Protein AF-A0A960BZD8-F1 (afdb_monomer)

Sequence (139 aa):
RHARRAGRLVAAIAEHMAPGGVLRGGGGGDGGLFAGITARYLALAANRLPDDPAVREVAREIVLASATAAWDNRCTVAGSPLFGSFWDRPAELPTGGGQPARFAGGAVHGSAVAERDLSVQLSAWMLMEAAHTVSVSRG

Foldseek 3Di:
DVLVVVLVVLVVCCVPQNVPLAGFFQFAWLSLQVLLVLLLVLLVCLQDRPDCPPSSVSSLSSLQVNLVLQVVQWDADPNDTQTASGSNHHADDDDPDFAQWDDDPNTIDHTPRRSPHPSNVVSNVSSVVSNVSNVPDDD

pLDDT: mean 94.07, std 7.7, range [45.53, 98.81]

Secondary structure (DSSP, 8-state):
-HHHHHHHHHHHHHHHT-TTSSPPP--SGGGGGHHHHHHHHHHHHHHH-TT-HHHHHHHHHHHHHHHHHHHHT-EEETTEEE--SSTTSPPPPPPS-SPPPEEETTEEEPPSSGGGSHHHHHHHHHHHHHHHHHHT---

Radius of gyration: 15.7 Å; Cα contacts (8 Å, |Δi|>4): 256; chains: 1; bounding box: 33×36×44 Å

Solvent-accessible surface area (backbone atoms only — not comparable to full-atom values): 7082 Å² total; per-residue (Å²): 118,65,59,66,51,50,46,54,48,52,52,50,39,42,62,75,43,15,75,83,41,37,56,54,48,48,42,20,24,60,32,11,31,51,44,15,56,51,29,42,52,29,30,48,38,35,74,64,54,72,99,40,70,68,54,19,46,54,27,38,49,32,34,43,46,26,36,52,34,32,59,76,21,34,37,76,54,97,89,39,82,40,37,29,29,37,30,93,43,70,30,66,82,66,62,99,67,74,55,69,57,46,80,55,98,94,43,45,43,38,21,73,47,22,42,68,26,66,35,9,43,51,13,49,53,38,24,50,54,24,29,50,65,54,72,65,63,74,131

Nearest PDB structures (foldseek):
  6shd-assembly3_C  TM=8.397E-01  e=5.235E-05  Salegentibacter sp. Hel_I_6
  6shm-assembly1_A  TM=8.568E-01  e=2.145E-04  Salegentibacter sp. Hel_I_6
  6y8f-assembly1_A  TM=8.342E-01  e=2.269E-04  Salegentibacter sp. Hel_I_6

Mean predicted aligned error: 3.88 Å

Structure (mmCIF, N/CA/C/O backbone):
data_AF-A0A960BZD8-F1
#
_entry.id   AF-A0A960BZD8-F1
#
loop_
_atom_site.group_PDB
_atom_site.id
_atom_site.type_symbol
_atom_site.label_atom_id
_atom_site.label_alt_id
_atom_site.label_comp_id
_atom_site.label_asym_id
_atom_site.label_entity_id
_atom_site.label_seq_id
_atom_site.pdbx_PDB_ins_code
_atom_site.Cartn_x
_atom_site.Cartn_y
_atom_site.Cartn_z
_atom_site.occupancy
_atom_site.B_iso_or_equiv
_atom_site.auth_seq_id
_atom_site.auth_comp_id
_atom_site.auth_asym_id
_atom_site.auth_atom_id
_atom_site.pdbx_PDB_model_num
ATOM 1 N N . ARG A 1 1 ? -7.90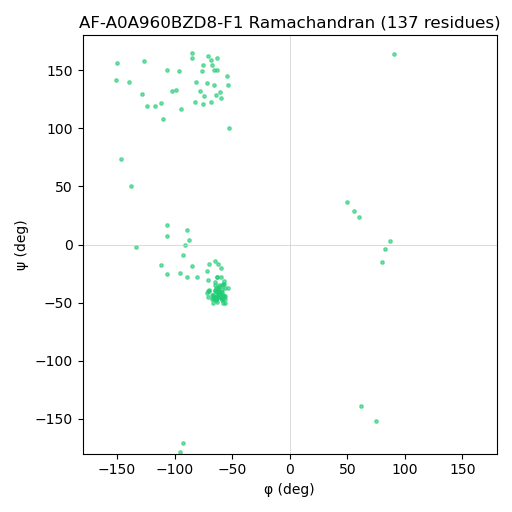7 16.829 19.270 1.00 78.38 1 ARG A N 1
ATOM 2 C CA . ARG A 1 1 ? -7.784 17.631 18.015 1.00 78.38 1 ARG A CA 1
ATOM 3 C C . ARG A 1 1 ? -7.162 16.831 16.866 1.00 78.38 1 ARG A C 1
ATOM 5 O O . ARG A 1 1 ? -7.744 16.823 15.790 1.00 78.38 1 ARG A O 1
ATOM 12 N N . HIS A 1 2 ? -6.026 16.158 17.079 1.00 91.31 2 HIS A N 1
ATOM 13 C CA . HIS A 1 2 ? -5.315 15.419 16.026 1.00 91.31 2 HIS A CA 1
ATOM 14 C C . HIS A 1 2 ? -6.022 14.130 15.569 1.00 91.31 2 HIS A C 1
ATOM 16 O O . HIS A 1 2 ? -6.124 13.928 14.366 1.00 91.31 2 HIS A O 1
ATOM 22 N N . ALA A 1 3 ? -6.616 13.346 16.481 1.00 91.44 3 ALA A N 1
ATOM 23 C CA . ALA A 1 3 ? -7.354 12.119 16.133 1.00 91.44 3 ALA A CA 1
ATOM 24 C C . ALA A 1 3 ? -8.491 12.368 15.123 1.00 91.44 3 ALA A C 1
ATOM 26 O O . ALA A 1 3 ? -8.502 11.784 14.048 1.00 91.44 3 ALA A O 1
ATOM 27 N N . ARG A 1 4 ? -9.359 13.359 15.380 1.00 93.25 4 ARG A N 1
ATOM 28 C CA . ARG A 1 4 ? -10.411 13.773 14.427 1.00 93.25 4 ARG A CA 1
ATOM 29 C C . ARG A 1 4 ? -9.869 14.184 13.052 1.00 93.25 4 ARG A C 1
ATOM 31 O O . ARG A 1 4 ? -10.547 13.999 12.049 1.00 93.25 4 ARG A O 1
ATOM 38 N N . ARG A 1 5 ? -8.678 14.795 12.986 1.00 95.06 5 ARG A N 1
ATOM 39 C CA . ARG A 1 5 ? -8.046 15.148 11.701 1.00 95.06 5 ARG A CA 1
ATOM 40 C C . ARG A 1 5 ? -7.540 13.896 10.985 1.00 95.06 5 ARG A C 1
ATOM 42 O O . ARG A 1 5 ? -7.725 13.808 9.779 1.00 95.06 5 ARG A O 1
ATOM 49 N N . ALA A 1 6 ? -6.936 12.962 11.717 1.00 95.69 6 ALA A N 1
ATOM 50 C CA . ALA A 1 6 ? -6.502 11.682 11.170 1.00 95.69 6 ALA A CA 1
ATOM 51 C C . ALA A 1 6 ? -7.693 10.878 10.626 1.00 95.69 6 ALA A C 1
ATOM 53 O O . ALA A 1 6 ? -7.615 10.411 9.499 1.00 95.69 6 ALA A O 1
ATOM 54 N N . GLY A 1 7 ? -8.821 10.823 11.343 1.00 96.62 7 GLY A N 1
ATOM 55 C CA . GLY A 1 7 ? -10.015 10.130 10.850 1.00 96.62 7 GLY A CA 1
ATOM 56 C C . GLY A 1 7 ? -10.589 10.726 9.565 1.00 96.62 7 GLY A C 1
ATOM 57 O O . GLY A 1 7 ? -10.859 9.995 8.618 1.00 96.62 7 GLY A O 1
ATOM 58 N N . ARG A 1 8 ? -10.647 12.061 9.449 1.00 96.81 8 ARG A N 1
ATOM 59 C CA . ARG A 1 8 ? -11.007 12.704 8.170 1.00 96.81 8 ARG A CA 1
ATOM 60 C C . ARG A 1 8 ? -10.022 12.392 7.043 1.00 96.81 8 ARG A C 1
ATOM 62 O O . ARG A 1 8 ? -10.437 12.294 5.897 1.00 96.81 8 ARG A O 1
ATOM 69 N N . LEU A 1 9 ? -8.731 12.261 7.352 1.00 97.44 9 LEU A N 1
ATOM 70 C CA . LEU A 1 9 ? -7.727 11.906 6.352 1.00 97.44 9 LEU A CA 1
ATOM 71 C C . LEU A 1 9 ? -7.886 10.453 5.885 1.00 97.44 9 LEU A C 1
ATOM 73 O O . LEU A 1 9 ? -7.784 10.208 4.692 1.00 97.44 9 LEU A O 1
ATOM 77 N N . VAL A 1 10 ? -8.185 9.514 6.787 1.00 98.12 10 VAL A N 1
ATOM 78 C CA . VAL A 1 10 ? -8.501 8.122 6.419 1.00 98.12 10 VAL A CA 1
ATOM 79 C C . VAL A 1 10 ? -9.711 8.077 5.486 1.00 98.12 10 VAL A C 1
ATOM 81 O O . VAL A 1 10 ? -9.639 7.438 4.441 1.00 98.12 10 VAL A O 1
ATOM 84 N N . ALA A 1 11 ? -10.780 8.812 5.808 1.00 97.25 11 ALA A N 1
ATOM 85 C CA . ALA A 1 11 ? -11.957 8.899 4.944 1.00 97.25 11 ALA A CA 1
ATOM 86 C C . ALA A 1 11 ? -11.617 9.463 3.550 1.00 97.25 11 ALA A C 1
ATOM 88 O O . ALA A 1 11 ? -12.001 8.883 2.539 1.00 97.25 11 ALA A O 1
ATOM 89 N N . ALA A 1 12 ? -10.822 10.536 3.481 1.00 98.19 12 ALA A N 1
ATOM 90 C CA . ALA A 1 12 ? -10.382 11.109 2.206 1.00 98.19 12 ALA A CA 1
ATOM 91 C C . ALA A 1 12 ? -9.480 10.155 1.396 1.00 98.19 12 ALA A C 1
ATOM 93 O O . ALA A 1 12 ? -9.545 10.134 0.167 1.00 98.19 12 ALA A O 1
ATOM 94 N N . ILE A 1 13 ? -8.643 9.353 2.065 1.00 98.31 13 ILE A N 1
ATOM 95 C CA . ILE A 1 13 ? -7.843 8.306 1.414 1.00 98.31 13 ILE A CA 1
ATOM 96 C C . ILE A 1 13 ? -8.767 7.244 0.812 1.00 98.31 13 ILE A C 1
ATOM 98 O O . ILE A 1 13 ? -8.583 6.892 -0.351 1.00 98.31 13 ILE A O 1
ATOM 102 N N . ALA A 1 14 ? -9.769 6.777 1.562 1.00 98.12 14 ALA A N 1
ATOM 103 C CA . ALA A 1 14 ? -10.747 5.810 1.067 1.00 98.12 14 ALA A CA 1
ATOM 104 C C . ALA A 1 14 ? -11.450 6.324 -0.201 1.00 98.12 14 ALA A C 1
ATOM 106 O O . ALA A 1 14 ? -11.507 5.629 -1.209 1.00 98.12 14 ALA A O 1
ATOM 107 N N . GLU A 1 15 ? -11.904 7.578 -0.187 1.00 97.88 15 GLU A N 1
ATOM 108 C CA . GLU A 1 15 ? -12.659 8.164 -1.297 1.00 97.88 15 GLU A CA 1
ATOM 109 C C . GLU A 1 15 ? -11.799 8.437 -2.542 1.00 97.88 15 GLU A C 1
ATOM 111 O O . GLU A 1 15 ? -12.199 8.141 -3.668 1.00 97.88 15 GLU A O 1
ATOM 116 N N . HIS A 1 16 ? -10.606 9.009 -2.367 1.00 97.19 16 HIS A N 1
ATOM 117 C CA . HIS A 1 16 ? -9.845 9.562 -3.493 1.00 97.19 16 HIS A CA 1
ATOM 118 C C . HIS A 1 16 ? -8.638 8.718 -3.907 1.00 97.19 16 HIS A C 1
ATOM 120 O O . HIS A 1 16 ? -8.202 8.778 -5.062 1.00 97.19 16 HIS A O 1
ATOM 126 N N . MET A 1 17 ? -8.087 7.935 -2.979 1.00 97.12 17 MET A N 1
ATOM 127 C CA . MET A 1 17 ? -6.877 7.138 -3.197 1.00 97.12 17 MET A CA 1
ATOM 128 C C . MET A 1 17 ? -7.143 5.632 -3.211 1.00 97.12 17 MET A C 1
ATOM 130 O O . MET A 1 17 ? -6.309 4.904 -3.744 1.00 97.12 17 MET A O 1
ATOM 134 N N . ALA A 1 18 ? -8.281 5.176 -2.684 1.00 97.50 18 ALA A N 1
ATOM 135 C CA . ALA A 1 18 ? -8.704 3.778 -2.707 1.00 97.50 18 ALA A CA 1
ATOM 136 C C . ALA A 1 18 ? -10.208 3.592 -3.021 1.00 97.50 18 ALA A C 1
ATOM 138 O O . ALA A 1 18 ? -10.881 2.846 -2.311 1.00 97.50 18 ALA A O 1
ATOM 139 N N . PRO A 1 19 ? -10.763 4.201 -4.092 1.00 92.25 19 PRO A N 1
ATOM 140 C CA . PRO A 1 19 ? -12.203 4.128 -4.379 1.00 92.25 19 PRO A CA 1
ATOM 141 C C . PRO A 1 19 ? -12.727 2.707 -4.662 1.00 92.25 19 PRO A C 1
ATOM 143 O O . PRO A 1 19 ? -13.929 2.480 -4.606 1.00 92.25 19 PRO A O 1
ATOM 146 N N . GLY A 1 20 ? -11.840 1.751 -4.964 1.00 90.88 20 GLY A N 1
ATOM 147 C CA . GLY A 1 20 ? -12.154 0.320 -5.084 1.00 90.88 20 GLY A CA 1
ATOM 148 C C . GLY A 1 20 ? -11.644 -0.526 -3.911 1.00 90.88 20 GLY A C 1
ATOM 149 O O . GLY A 1 20 ? -11.464 -1.727 -4.069 1.00 90.88 20 GLY A O 1
ATOM 150 N N . GLY A 1 21 ? -11.304 0.093 -2.776 1.00 95.06 21 GLY A N 1
ATOM 151 C CA . GLY A 1 21 ? -10.701 -0.561 -1.607 1.00 95.06 21 GLY A CA 1
ATOM 152 C C . GLY A 1 21 ? -9.191 -0.815 -1.714 1.00 95.06 21 GLY A C 1
ATOM 153 O O . GLY A 1 21 ? -8.534 -1.029 -0.699 1.00 95.06 21 GLY A O 1
ATOM 154 N N . VAL A 1 22 ? -8.616 -0.728 -2.916 1.00 98.06 22 VAL A N 1
ATOM 155 C CA . VAL A 1 22 ? -7.176 -0.889 -3.171 1.00 98.06 22 VAL A CA 1
ATOM 156 C C . VAL A 1 22 ? -6.517 0.474 -3.368 1.00 98.06 22 VAL A C 1
ATOM 158 O O . VAL A 1 22 ? -7.007 1.297 -4.144 1.00 98.06 22 VAL A O 1
ATOM 161 N N . LEU A 1 23 ? -5.395 0.716 -2.684 1.00 98.31 23 LEU A N 1
ATOM 162 C CA . LEU A 1 23 ? -4.599 1.929 -2.869 1.00 98.31 23 LEU A CA 1
ATOM 163 C C . LEU A 1 23 ? -4.090 2.040 -4.311 1.00 98.31 23 LEU A C 1
ATOM 165 O O . LEU A 1 23 ? -3.491 1.113 -4.856 1.00 98.31 23 LEU A O 1
ATOM 169 N N . ARG A 1 24 ? -4.276 3.219 -4.906 1.00 94.94 24 ARG A N 1
ATOM 170 C CA . ARG A 1 24 ? -3.740 3.540 -6.230 1.00 94.94 24 ARG A CA 1
ATOM 171 C C . ARG A 1 24 ? -2.212 3.574 -6.219 1.00 94.94 24 ARG A C 1
ATOM 173 O O . ARG A 1 24 ? -1.590 4.153 -5.327 1.00 94.94 24 ARG A O 1
ATOM 180 N N . GLY A 1 25 ? -1.638 2.997 -7.269 1.00 88.69 25 GLY A N 1
ATOM 181 C CA . GLY A 1 25 ? -0.213 3.042 -7.561 1.00 88.69 25 GLY A CA 1
ATOM 182 C C . GLY A 1 25 ? 0.296 4.433 -7.935 1.00 88.69 25 GLY A C 1
ATOM 183 O O . GLY A 1 25 ? -0.455 5.268 -8.440 1.00 88.69 25 GLY A O 1
ATOM 184 N N . GLY A 1 26 ? 1.590 4.668 -7.707 1.00 90.62 26 GLY A N 1
ATOM 185 C CA . GLY A 1 26 ? 2.281 5.919 -8.049 1.00 90.62 26 GLY A CA 1
ATOM 186 C C . GLY A 1 26 ? 3.229 5.815 -9.249 1.00 90.62 26 GLY A C 1
ATOM 187 O O . GLY A 1 26 ? 3.961 6.764 -9.517 1.00 90.62 26 GLY A O 1
ATOM 188 N N . GLY A 1 27 ? 3.240 4.682 -9.961 1.00 94.06 27 GLY A N 1
ATOM 189 C CA . GLY A 1 27 ? 4.229 4.396 -11.005 1.00 94.06 27 GLY A CA 1
ATOM 190 C C . GLY A 1 27 ? 5.602 4.027 -10.429 1.00 94.06 27 GLY A C 1
ATOM 191 O O . GLY A 1 27 ? 5.688 3.460 -9.343 1.00 94.06 27 GLY A O 1
ATOM 192 N N . GLY A 1 28 ? 6.671 4.310 -11.177 1.00 93.88 28 GLY A N 1
ATOM 193 C CA . GLY A 1 28 ? 8.057 4.057 -10.765 1.00 93.88 28 GLY A CA 1
ATOM 194 C C . GLY A 1 28 ? 8.727 5.256 -10.083 1.00 93.88 28 GLY A C 1
ATOM 195 O O . GLY A 1 28 ? 8.091 6.267 -9.783 1.00 93.88 28 GLY A O 1
ATOM 196 N N . GLY A 1 29 ? 10.036 5.159 -9.860 1.00 94.94 29 GLY A N 1
ATOM 197 C CA . GLY A 1 29 ? 10.841 6.225 -9.263 1.00 94.94 29 GLY A CA 1
ATOM 198 C C . GLY A 1 29 ? 10.371 6.552 -7.848 1.00 94.94 29 GLY A C 1
ATOM 199 O O . GLY A 1 29 ? 10.003 5.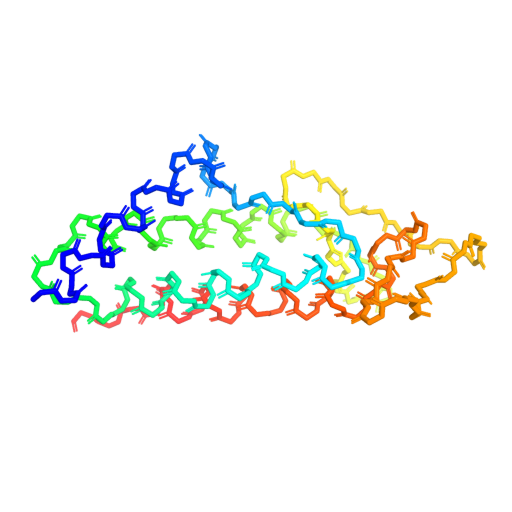645 -7.104 1.00 94.94 29 GLY A O 1
ATOM 200 N N . ASP A 1 30 ? 10.322 7.826 -7.468 1.00 95.00 30 ASP A N 1
ATOM 201 C CA . ASP A 1 30 ? 9.850 8.211 -6.126 1.00 95.00 30 ASP A CA 1
ATOM 202 C C . ASP A 1 30 ? 8.392 7.789 -5.875 1.00 95.00 30 ASP A C 1
ATOM 204 O O . ASP A 1 30 ? 8.046 7.329 -4.782 1.00 95.00 30 ASP A O 1
ATOM 208 N N . GLY A 1 31 ? 7.556 7.867 -6.917 1.00 95.69 31 GLY A N 1
ATOM 209 C CA . GLY A 1 31 ? 6.139 7.508 -6.866 1.00 95.69 31 GLY A CA 1
ATOM 210 C C . GLY A 1 31 ? 5.889 6.055 -6.468 1.00 95.69 31 GLY A C 1
ATOM 211 O O . GLY A 1 31 ? 4.888 5.764 -5.807 1.00 95.69 31 GLY A O 1
ATOM 212 N N . GLY A 1 32 ? 6.837 5.163 -6.768 1.00 97.12 32 GLY A N 1
ATOM 213 C CA . GLY A 1 32 ? 6.763 3.754 -6.387 1.00 97.12 32 GLY A CA 1
ATOM 214 C C . GLY A 1 32 ? 6.609 3.545 -4.882 1.00 97.12 32 GLY A C 1
ATOM 215 O O . GLY A 1 32 ? 5.915 2.621 -4.472 1.00 97.12 32 GLY A O 1
ATOM 216 N N . LEU A 1 33 ? 7.166 4.437 -4.053 1.00 97.12 33 LEU A N 1
ATOM 217 C CA . LEU A 1 33 ? 7.174 4.296 -2.593 1.00 97.12 33 LEU A CA 1
ATOM 218 C C . LEU A 1 33 ? 5.894 4.815 -1.910 1.00 97.12 33 LEU A C 1
ATOM 220 O O . LEU A 1 33 ? 5.621 4.485 -0.753 1.00 97.12 33 LEU A O 1
ATOM 224 N N . PHE A 1 34 ? 5.105 5.644 -2.598 1.00 97.50 34 PHE A N 1
ATOM 225 C CA . PHE A 1 34 ? 4.039 6.429 -1.966 1.00 97.50 34 PHE A CA 1
ATOM 226 C C . PHE A 1 34 ? 2.928 5.556 -1.373 1.00 97.50 34 PHE A C 1
ATOM 228 O O . PHE A 1 34 ? 2.525 5.775 -0.229 1.00 97.50 34 PHE A O 1
ATOM 235 N N . ALA A 1 35 ? 2.466 4.542 -2.110 1.00 98.00 35 ALA A N 1
ATOM 236 C CA . ALA A 1 35 ? 1.399 3.656 -1.645 1.00 98.00 35 ALA A CA 1
ATOM 237 C C . ALA A 1 35 ? 1.811 2.866 -0.389 1.00 98.00 35 ALA A C 1
ATOM 239 O O . ALA A 1 35 ? 1.033 2.773 0.559 1.00 98.00 35 ALA A O 1
ATOM 240 N N . GLY A 1 36 ? 3.053 2.378 -0.325 1.00 98.44 36 GLY A N 1
ATOM 241 C CA . GLY A 1 36 ? 3.596 1.674 0.836 1.00 98.44 36 GLY A CA 1
ATOM 242 C C . GLY A 1 36 ? 3.702 2.562 2.077 1.00 98.44 36 GLY A C 1
ATOM 243 O O . GLY A 1 36 ? 3.355 2.132 3.179 1.00 98.44 36 GLY A O 1
ATOM 244 N N . ILE A 1 37 ? 4.109 3.829 1.922 1.00 98.50 37 ILE A N 1
ATOM 245 C CA . ILE A 1 37 ? 4.105 4.802 3.029 1.00 98.50 37 ILE A CA 1
ATOM 246 C C . ILE A 1 37 ? 2.676 5.041 3.528 1.00 98.50 37 ILE A C 1
ATOM 248 O O . ILE A 1 37 ? 2.439 5.000 4.739 1.00 98.50 37 ILE A O 1
ATOM 252 N N . THR A 1 38 ? 1.718 5.245 2.621 1.00 98.50 38 THR A N 1
ATOM 253 C CA . THR A 1 38 ? 0.304 5.392 2.989 1.00 98.50 38 THR A CA 1
ATOM 254 C C . THR A 1 38 ? -0.197 4.156 3.736 1.00 98.50 38 THR A C 1
ATOM 256 O O . THR A 1 38 ? -0.758 4.296 4.823 1.00 98.50 38 THR A O 1
ATOM 259 N N . ALA A 1 39 ? 0.071 2.949 3.229 1.00 98.69 39 ALA A N 1
ATOM 260 C CA . ALA A 1 39 ? -0.324 1.691 3.864 1.00 98.69 39 ALA A CA 1
ATOM 261 C C . ALA A 1 39 ? 0.245 1.545 5.284 1.00 98.69 39 ALA A C 1
ATOM 263 O O . ALA A 1 39 ? -0.487 1.197 6.212 1.00 98.69 39 ALA A O 1
ATOM 264 N N . ARG A 1 40 ? 1.522 1.895 5.492 1.00 98.62 40 ARG A N 1
ATOM 265 C CA . ARG A 1 40 ? 2.157 1.880 6.820 1.00 98.62 40 ARG A CA 1
ATOM 266 C C . ARG A 1 40 ? 1.405 2.752 7.828 1.00 98.62 40 ARG A C 1
ATOM 268 O O . ARG A 1 40 ? 1.208 2.346 8.974 1.00 98.62 40 ARG A O 1
ATOM 275 N N . TYR A 1 41 ? 0.998 3.956 7.429 1.00 98.50 41 TYR A N 1
ATOM 276 C CA . TYR A 1 41 ? 0.294 4.872 8.329 1.00 98.50 41 TYR A CA 1
ATOM 277 C C . TYR A 1 41 ? -1.198 4.559 8.470 1.00 98.50 41 TYR A C 1
ATOM 279 O O . TYR A 1 41 ? -1.750 4.794 9.546 1.00 98.50 41 TYR A O 1
ATOM 287 N N . LEU A 1 42 ? -1.835 3.962 7.460 1.00 98.56 42 LEU A N 1
ATOM 288 C CA . LEU A 1 42 ? -3.169 3.376 7.608 1.00 98.56 42 LEU A CA 1
ATOM 289 C C . LEU A 1 42 ? -3.154 2.233 8.626 1.00 98.56 42 LEU A C 1
ATOM 291 O O . LEU A 1 42 ? -3.988 2.225 9.524 1.00 98.56 42 LEU A O 1
ATOM 295 N N . ALA A 1 43 ? -2.164 1.339 8.578 1.00 98.56 43 ALA A N 1
ATOM 296 C CA . ALA A 1 43 ? -2.017 0.280 9.576 1.00 98.56 43 ALA A CA 1
ATOM 297 C C . ALA A 1 43 ? -1.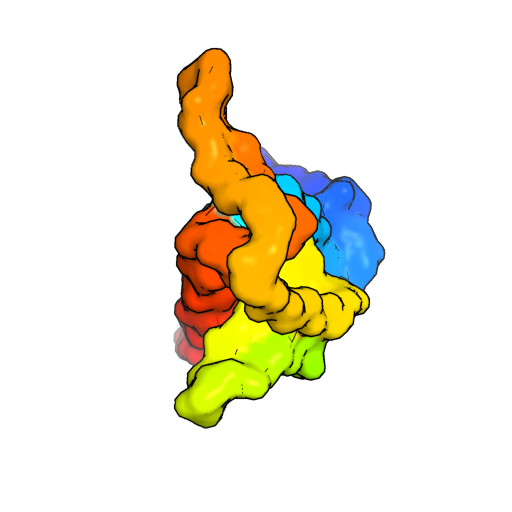774 0.832 10.992 1.00 98.56 43 ALA A C 1
ATOM 299 O O . ALA A 1 43 ? -2.325 0.321 11.970 1.00 98.56 43 ALA A O 1
ATOM 300 N N . LEU A 1 44 ? -1.008 1.922 11.127 1.00 97.56 44 LEU A N 1
ATOM 301 C CA . LEU A 1 44 ? -0.870 2.620 12.409 1.00 97.56 44 LEU A CA 1
ATOM 302 C C . LEU A 1 44 ? -2.215 3.176 12.899 1.00 97.56 44 LEU A C 1
ATOM 304 O O . LEU A 1 44 ? -2.530 3.034 14.081 1.00 97.56 44 LEU A O 1
ATOM 308 N N . ALA A 1 45 ? -3.004 3.794 12.016 1.00 97.50 45 ALA A N 1
ATOM 309 C CA . ALA A 1 45 ? -4.327 4.312 12.356 1.00 97.50 45 ALA A CA 1
ATOM 310 C C . ALA A 1 45 ? -5.283 3.179 12.761 1.00 97.50 45 ALA A C 1
ATOM 312 O O . ALA A 1 45 ? -5.879 3.249 13.835 1.00 97.50 45 ALA A O 1
ATOM 313 N N . ALA A 1 46 ? -5.343 2.102 11.975 1.00 97.50 46 ALA A N 1
ATOM 314 C CA . ALA A 1 46 ? -6.121 0.901 12.264 1.00 97.50 46 ALA A CA 1
ATOM 315 C C . ALA A 1 46 ? -5.793 0.311 13.645 1.00 97.50 46 ALA A C 1
ATOM 317 O O . ALA A 1 46 ? -6.684 -0.119 14.373 1.00 97.50 46 ALA A O 1
ATOM 318 N N . ASN A 1 47 ? -4.527 0.344 14.060 1.00 96.38 47 ASN A N 1
ATOM 319 C CA . ASN A 1 47 ? -4.105 -0.229 15.336 1.00 96.38 47 ASN A CA 1
ATOM 320 C C . ASN A 1 47 ? -4.176 0.736 16.530 1.00 96.38 47 ASN A C 1
ATOM 322 O O . ASN A 1 47 ? -4.310 0.269 17.658 1.00 96.38 47 ASN A O 1
ATOM 326 N N . ARG A 1 48 ? -4.041 2.056 16.333 1.00 95.00 48 ARG A N 1
ATOM 327 C CA . ARG A 1 48 ? -3.794 2.996 17.448 1.00 95.00 48 ARG A CA 1
ATOM 328 C C . ARG A 1 48 ? -4.645 4.262 17.470 1.00 95.00 48 ARG A C 1
ATOM 330 O O . ARG A 1 48 ? -4.467 5.067 18.384 1.00 95.00 48 ARG A O 1
ATOM 337 N N . LEU A 1 49 ? -5.525 4.493 16.495 1.00 94.25 49 LEU A N 1
ATOM 338 C CA . LEU A 1 49 ? -6.381 5.680 16.523 1.00 94.25 49 LEU A CA 1
ATOM 339 C C . LEU A 1 49 ? -7.405 5.563 17.675 1.00 94.25 49 LEU A C 1
ATOM 341 O O . LEU A 1 49 ? -8.150 4.587 17.704 1.00 94.25 49 LEU A O 1
ATOM 345 N N . PRO A 1 50 ? -7.460 6.511 18.629 1.00 92.94 50 PRO A N 1
ATOM 346 C CA . PRO A 1 50 ? -8.390 6.428 19.752 1.00 92.94 50 PRO A CA 1
ATOM 347 C C . PRO A 1 50 ? -9.821 6.783 19.331 1.00 92.94 50 PRO A C 1
ATOM 349 O O . PRO A 1 50 ? -10.015 7.640 18.467 1.00 92.94 50 PRO A O 1
ATOM 352 N N . ASP A 1 51 ? -10.793 6.163 20.003 1.00 85.31 51 ASP A N 1
ATOM 353 C CA . ASP A 1 51 ? -12.215 6.541 20.017 1.00 85.31 51 ASP A CA 1
ATOM 354 C C . ASP A 1 51 ? -12.911 6.636 18.644 1.00 85.31 51 ASP A C 1
ATOM 356 O O . ASP A 1 51 ? -13.864 7.397 18.484 1.00 85.31 51 ASP A 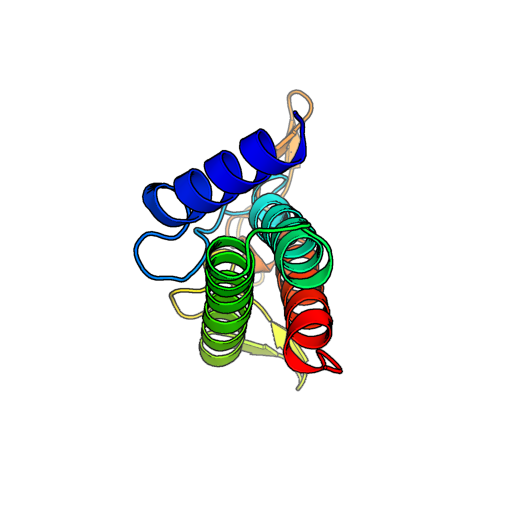O 1
ATOM 360 N N . ASP A 1 52 ? -12.460 5.866 17.646 1.00 89.12 52 ASP A N 1
ATOM 361 C CA . ASP A 1 52 ? -13.117 5.794 16.331 1.00 89.12 52 ASP A CA 1
ATOM 362 C C . ASP A 1 52 ? -13.003 4.391 15.690 1.00 89.12 52 ASP A C 1
ATOM 364 O O . ASP A 1 52 ? -12.204 4.176 14.771 1.00 89.12 52 ASP A O 1
ATOM 368 N N . PRO A 1 53 ? -13.756 3.388 16.193 1.00 93.75 53 PRO A N 1
ATOM 369 C CA . PRO A 1 53 ? -13.693 2.016 15.685 1.00 93.75 53 PRO A CA 1
ATOM 370 C C . PRO A 1 53 ? -14.030 1.895 14.195 1.00 93.75 53 PRO A C 1
ATOM 372 O O . PRO A 1 53 ? -13.412 1.094 13.503 1.00 93.75 53 PRO A O 1
ATOM 375 N N . ALA A 1 54 ? -14.958 2.714 13.691 1.00 95.62 54 ALA A N 1
ATOM 376 C CA . ALA A 1 54 ? -15.352 2.696 12.285 1.00 95.62 54 ALA A CA 1
ATOM 377 C C . ALA A 1 54 ? -14.206 3.157 11.375 1.00 95.62 54 ALA A C 1
ATOM 379 O O . ALA A 1 54 ? -13.888 2.492 10.393 1.00 95.62 54 ALA A O 1
ATOM 380 N N . VAL A 1 55 ? -13.521 4.251 11.723 1.00 96.50 55 VAL A N 1
ATOM 381 C CA . VAL A 1 55 ? -12.342 4.700 10.968 1.00 96.50 55 VAL A CA 1
ATOM 382 C C . VAL A 1 55 ? -11.199 3.689 11.044 1.00 96.50 55 VAL A C 1
ATOM 384 O O . VAL A 1 55 ? -10.486 3.498 10.056 1.00 96.50 55 VAL A O 1
ATOM 387 N N . ARG A 1 56 ? -11.001 3.044 12.201 1.00 97.50 56 ARG A N 1
ATOM 388 C CA . ARG A 1 56 ? -9.993 1.983 12.339 1.00 97.50 56 ARG A CA 1
ATOM 389 C C . ARG A 1 56 ? -10.281 0.816 11.401 1.00 97.50 56 ARG A C 1
ATOM 391 O O . ARG A 1 56 ? -9.343 0.320 10.781 1.00 97.50 56 ARG A O 1
ATOM 398 N N . GLU A 1 57 ? -11.547 0.422 11.287 1.00 97.44 57 GLU A N 1
ATOM 399 C CA . GLU A 1 57 ? -11.961 -0.652 10.388 1.00 97.44 57 GLU A CA 1
ATOM 400 C C . GLU A 1 57 ? -11.750 -0.266 8.924 1.00 97.44 57 GLU A C 1
ATOM 402 O O . GLU A 1 57 ? -11.079 -0.995 8.208 1.00 97.44 57 GLU A O 1
ATOM 407 N N . VAL A 1 58 ? -12.158 0.936 8.503 1.00 98.00 58 VAL A N 1
ATOM 408 C CA . VAL A 1 58 ? -11.897 1.416 7.131 1.00 98.00 58 VAL A CA 1
ATOM 409 C C . VAL A 1 58 ? -10.399 1.395 6.801 1.00 98.00 58 VAL A C 1
ATOM 411 O O . VAL A 1 58 ? -9.990 0.942 5.733 1.00 98.00 58 VAL A O 1
ATOM 414 N N . ALA A 1 59 ? -9.545 1.856 7.721 1.00 98.38 59 ALA A N 1
ATOM 415 C CA . ALA A 1 59 ? -8.099 1.819 7.516 1.00 98.38 59 ALA A CA 1
ATOM 416 C C . ALA A 1 59 ? -7.561 0.379 7.412 1.00 98.38 59 ALA A C 1
ATOM 418 O O . ALA A 1 59 ? -6.683 0.111 6.589 1.00 98.38 59 ALA A O 1
ATOM 419 N N . ARG A 1 60 ? -8.084 -0.541 8.233 1.00 98.44 60 ARG A N 1
ATOM 420 C CA . ARG A 1 60 ? -7.748 -1.970 8.206 1.00 98.44 60 ARG A CA 1
ATOM 421 C C . ARG A 1 60 ? -8.162 -2.605 6.878 1.00 98.44 60 ARG A C 1
ATOM 423 O O . ARG A 1 60 ? -7.335 -3.269 6.257 1.00 98.44 60 ARG A O 1
ATOM 430 N N . GLU A 1 61 ? -9.400 -2.390 6.446 1.00 98.38 61 GLU A N 1
ATOM 431 C CA . GLU A 1 61 ? -9.959 -2.942 5.211 1.00 98.38 61 GLU A CA 1
ATOM 432 C C . GLU A 1 61 ? -9.139 -2.521 3.991 1.00 98.38 61 GLU A C 1
ATOM 434 O O . GLU A 1 61 ? -8.749 -3.380 3.205 1.00 98.38 61 GLU A O 1
ATOM 439 N N . ILE A 1 62 ? -8.779 -1.236 3.876 1.00 98.69 62 ILE A N 1
ATOM 440 C CA . ILE A 1 62 ? -7.947 -0.743 2.765 1.00 98.69 62 ILE A CA 1
ATOM 441 C C . ILE A 1 62 ? -6.588 -1.449 2.733 1.00 98.69 62 ILE A C 1
ATOM 443 O O . ILE A 1 62 ? -6.122 -1.849 1.665 1.00 98.69 62 ILE A O 1
ATOM 447 N N . VAL A 1 63 ? -5.932 -1.607 3.890 1.00 98.81 63 VAL A N 1
ATOM 448 C CA . VAL A 1 63 ? -4.621 -2.274 3.976 1.00 98.81 63 VAL A CA 1
ATOM 449 C C . VAL A 1 63 ? -4.734 -3.742 3.567 1.00 98.81 63 VAL A C 1
ATOM 451 O O . VAL A 1 63 ? -3.931 -4.207 2.759 1.00 98.81 63 VAL A O 1
ATOM 454 N N . LEU A 1 64 ? -5.727 -4.465 4.088 1.00 98.69 64 LEU A N 1
ATOM 455 C CA . LEU A 1 64 ? -5.913 -5.885 3.789 1.00 98.69 64 LEU A CA 1
ATOM 456 C C . LEU A 1 64 ? -6.315 -6.112 2.329 1.00 98.69 64 LEU A C 1
ATOM 458 O O . LEU A 1 64 ? -5.691 -6.930 1.660 1.00 98.69 64 LEU A O 1
ATOM 462 N N . ALA A 1 65 ? -7.282 -5.352 1.810 1.00 98.62 65 ALA A N 1
ATOM 463 C CA . ALA A 1 65 ? -7.713 -5.445 0.417 1.00 98.62 65 ALA A CA 1
ATOM 464 C C . ALA A 1 65 ? -6.566 -5.123 -0.549 1.00 98.62 65 ALA A C 1
ATOM 466 O O . ALA A 1 65 ? -6.344 -5.849 -1.517 1.00 98.62 65 ALA A O 1
ATOM 467 N N . SER A 1 66 ? -5.785 -4.081 -0.249 1.00 98.75 66 SER A N 1
ATOM 468 C CA . SER A 1 66 ? -4.594 -3.743 -1.030 1.00 98.75 66 SER A CA 1
ATOM 469 C C . SER A 1 66 ? -3.561 -4.868 -1.008 1.00 98.75 66 SER A C 1
ATOM 471 O O . SER A 1 66 ? -2.985 -5.179 -2.046 1.00 98.75 66 SER A O 1
ATOM 473 N N . ALA A 1 67 ? -3.322 -5.488 0.153 1.00 98.75 67 ALA A N 1
ATOM 474 C CA . ALA A 1 67 ? -2.349 -6.569 0.283 1.00 98.75 67 ALA A CA 1
ATOM 475 C C . ALA A 1 67 ? -2.779 -7.831 -0.470 1.00 98.75 67 ALA A C 1
ATOM 477 O O . ALA A 1 67 ? -1.964 -8.413 -1.183 1.00 98.75 67 ALA A O 1
ATOM 478 N N . THR A 1 68 ? -4.053 -8.214 -0.375 1.00 98.62 68 THR A N 1
ATOM 479 C CA . THR A 1 68 ? -4.616 -9.311 -1.172 1.00 98.62 68 THR A CA 1
ATOM 480 C C . THR A 1 68 ? -4.460 -9.030 -2.663 1.00 98.62 68 THR A C 1
ATOM 482 O O . THR A 1 68 ? -3.886 -9.849 -3.372 1.00 98.62 68 THR A O 1
ATOM 485 N N . ALA A 1 69 ? -4.859 -7.842 -3.127 1.00 98.62 69 ALA A N 1
ATOM 486 C CA . ALA A 1 69 ? -4.749 -7.476 -4.536 1.00 98.62 69 ALA A CA 1
ATOM 487 C C . ALA A 1 69 ? -3.291 -7.477 -5.029 1.00 98.62 69 ALA A C 1
ATOM 489 O O . ALA A 1 69 ? -2.988 -8.059 -6.069 1.00 98.62 69 ALA A O 1
ATOM 490 N N . ALA A 1 70 ? -2.367 -6.897 -4.254 1.00 98.50 70 ALA A N 1
ATOM 491 C CA . ALA A 1 70 ? -0.942 -6.894 -4.577 1.00 98.50 70 ALA A CA 1
ATOM 492 C C . ALA A 1 70 ? -0.372 -8.315 -4.650 1.00 98.50 70 ALA A C 1
ATOM 494 O O . ALA A 1 70 ? 0.446 -8.608 -5.521 1.00 98.50 70 ALA A O 1
ATOM 495 N N . TRP A 1 71 ? -0.793 -9.194 -3.738 1.00 98.50 71 TRP A N 1
ATOM 496 C CA . TRP A 1 71 ? -0.368 -10.584 -3.730 1.00 98.50 71 TRP A CA 1
ATOM 497 C C . TRP A 1 71 ? -0.902 -11.335 -4.945 1.00 98.50 71 TRP A C 1
ATOM 499 O O . TRP A 1 71 ? -0.119 -11.956 -5.659 1.00 98.50 71 TRP A O 1
ATOM 509 N N . ASP A 1 72 ? -2.197 -11.249 -5.226 1.00 98.44 72 ASP A N 1
ATOM 510 C CA . ASP A 1 72 ? -2.835 -11.984 -6.321 1.00 98.44 72 ASP A CA 1
ATOM 511 C C . ASP A 1 72 ? -2.322 -11.542 -7.696 1.00 98.44 72 ASP A C 1
ATOM 513 O O . ASP A 1 72 ? -2.184 -12.361 -8.602 1.00 98.44 72 ASP A O 1
ATOM 517 N N . ASN A 1 73 ? -1.957 -10.267 -7.827 1.00 98.38 73 ASN A N 1
ATOM 518 C CA . ASN A 1 73 ? -1.433 -9.696 -9.061 1.00 98.38 73 ASN A CA 1
ATOM 519 C C . ASN A 1 73 ? 0.100 -9.747 -9.194 1.00 98.38 73 ASN A C 1
ATOM 521 O O . ASN A 1 73 ? 0.640 -9.291 -10.204 1.00 98.38 73 ASN A O 1
ATOM 525 N N . ARG A 1 74 ? 0.837 -10.273 -8.210 1.00 98.25 74 ARG A N 1
ATOM 526 C CA . ARG A 1 74 ? 2.305 -10.356 -8.293 1.00 98.25 74 ARG A CA 1
ATOM 527 C C . ARG A 1 74 ? 2.751 -11.316 -9.401 1.00 98.25 74 ARG A C 1
ATOM 529 O O . ARG A 1 74 ? 2.123 -12.343 -9.655 1.00 98.25 74 ARG A O 1
ATOM 536 N N . CYS A 1 75 ? 3.913 -11.055 -9.986 1.00 96.94 75 CYS A N 1
ATOM 537 C CA . CYS A 1 75 ? 4.635 -12.066 -10.753 1.00 96.94 75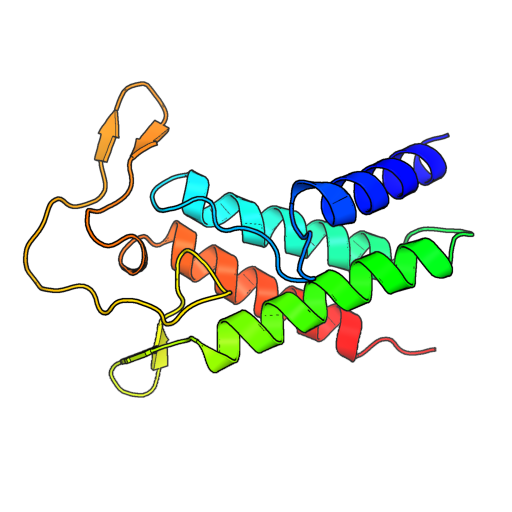 CYS A CA 1
ATOM 538 C C . CYS A 1 75 ? 5.498 -12.935 -9.832 1.00 96.94 75 CYS A C 1
ATOM 540 O O . CYS A 1 75 ? 5.851 -12.538 -8.723 1.00 96.94 75 CYS A O 1
ATOM 542 N N . THR A 1 76 ? 5.888 -14.115 -10.315 1.00 95.69 76 THR A N 1
ATOM 543 C CA . THR A 1 76 ? 6.904 -14.951 -9.660 1.00 95.69 76 THR A CA 1
ATOM 544 C C . THR A 1 76 ? 8.154 -15.000 -10.531 1.00 95.69 76 THR A C 1
ATOM 546 O O . THR A 1 76 ? 8.091 -15.431 -11.680 1.00 95.69 76 THR A O 1
ATOM 549 N N . VAL A 1 77 ? 9.293 -14.579 -9.983 1.00 92.88 77 VAL A N 1
ATOM 550 C CA . VAL A 1 77 ? 10.600 -14.573 -10.655 1.00 92.88 77 VAL A CA 1
ATOM 551 C C . VAL A 1 77 ? 11.583 -15.369 -9.814 1.00 92.88 77 VAL A C 1
ATOM 553 O O . VAL A 1 77 ? 11.833 -15.026 -8.662 1.00 92.88 77 VAL A O 1
ATOM 556 N N . ALA A 1 78 ? 12.127 -16.450 -10.379 1.00 91.75 78 ALA A N 1
ATOM 557 C CA . ALA A 1 78 ? 13.053 -17.352 -9.682 1.00 91.75 78 ALA A CA 1
ATOM 558 C C . ALA A 1 78 ? 12.545 -17.809 -8.291 1.00 91.75 78 ALA A C 1
ATOM 560 O O . ALA A 1 78 ? 13.317 -17.927 -7.345 1.00 91.75 78 ALA A O 1
ATOM 561 N N . GLY A 1 79 ? 11.232 -18.036 -8.161 1.00 93.38 79 GLY A N 1
ATOM 562 C CA . GLY A 1 79 ? 10.589 -18.453 -6.907 1.00 93.38 79 GLY A CA 1
ATOM 563 C C . GLY A 1 79 ? 10.256 -17.322 -5.925 1.00 93.38 79 GLY A C 1
ATOM 564 O O . GLY A 1 79 ? 9.611 -17.585 -4.914 1.00 93.38 79 GLY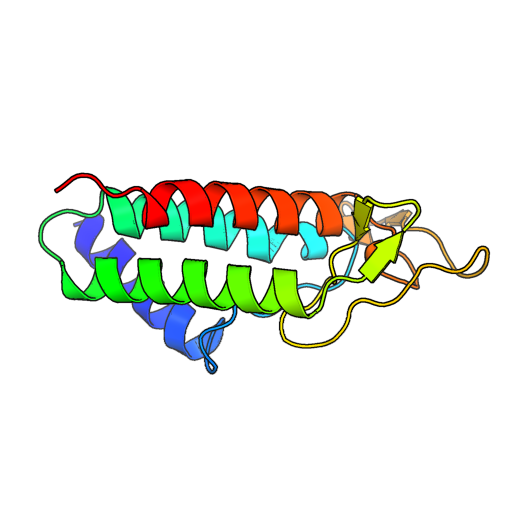 A O 1
ATOM 565 N N . SER A 1 80 ? 10.628 -16.076 -6.225 1.00 93.88 80 SER A N 1
ATOM 566 C CA . SER A 1 80 ? 10.352 -14.901 -5.388 1.00 93.88 80 SER A CA 1
ATOM 567 C C . SER A 1 80 ? 9.253 -14.019 -5.987 1.00 93.88 80 SER A C 1
ATOM 569 O O . SER A 1 80 ? 9.116 -13.962 -7.214 1.00 93.88 80 SER A O 1
ATOM 571 N N . PRO A 1 81 ? 8.463 -13.311 -5.159 1.00 97.25 81 PRO A N 1
ATOM 572 C CA . PRO A 1 81 ? 7.446 -12.399 -5.658 1.00 97.25 81 PRO A CA 1
ATOM 573 C C . PRO A 1 81 ? 8.084 -11.142 -6.258 1.00 97.25 81 PRO A C 1
ATOM 575 O O . PRO A 1 81 ? 9.012 -10.567 -5.690 1.00 97.25 81 PRO A O 1
ATOM 578 N N . LEU A 1 82 ? 7.537 -10.700 -7.386 1.00 97.88 82 LEU A N 1
ATOM 579 C CA . LEU A 1 82 ? 7.780 -9.392 -7.975 1.00 97.88 82 LEU A CA 1
ATOM 580 C C . LEU A 1 82 ? 6.456 -8.634 -7.999 1.00 97.88 82 LEU A C 1
ATOM 582 O O . LEU A 1 82 ? 5.494 -9.076 -8.631 1.00 97.88 82 LEU A O 1
ATOM 586 N N . PHE A 1 83 ? 6.405 -7.501 -7.310 1.00 98.25 83 PHE A N 1
ATOM 587 C CA . PHE A 1 83 ? 5.177 -6.730 -7.164 1.00 98.25 83 PHE A CA 1
ATOM 588 C C . PHE A 1 83 ? 5.068 -5.603 -8.184 1.00 98.25 83 PHE A C 1
ATOM 590 O O . PHE A 1 83 ? 6.076 -5.025 -8.587 1.00 98.25 83 PHE A O 1
ATOM 597 N N . GLY A 1 84 ? 3.822 -5.293 -8.550 1.00 97.75 84 GLY A N 1
ATOM 598 C CA . GLY A 1 84 ? 3.449 -4.217 -9.459 1.00 97.75 84 GLY A CA 1
ATOM 599 C C . GLY A 1 84 ? 3.534 -2.831 -8.823 1.00 97.75 84 GLY A C 1
ATOM 600 O O . GLY A 1 84 ? 3.342 -2.668 -7.616 1.00 97.75 84 GLY A O 1
ATOM 601 N N . SER A 1 85 ? 3.734 -1.814 -9.662 1.00 97.06 85 SER A N 1
ATOM 602 C CA . SER A 1 85 ? 3.559 -0.404 -9.270 1.00 97.06 85 SER A CA 1
ATOM 603 C C . SER A 1 85 ? 2.092 -0.016 -9.043 1.00 97.06 85 SER A C 1
ATOM 605 O O . SER A 1 85 ? 1.817 0.993 -8.395 1.00 97.06 85 SER A O 1
ATOM 607 N N . PHE A 1 86 ? 1.163 -0.834 -9.546 1.00 97.25 86 PHE A N 1
ATOM 608 C CA . PHE A 1 86 ? -0.281 -0.775 -9.331 1.00 97.25 86 PHE A CA 1
ATOM 609 C C . PHE A 1 86 ? -0.745 -2.162 -8.880 1.00 97.25 86 PHE A C 1
ATOM 611 O O . PHE A 1 86 ? -0.386 -3.156 -9.506 1.00 97.25 86 PHE A O 1
ATOM 618 N N . TRP A 1 87 ? -1.496 -2.239 -7.783 1.00 97.94 87 TRP A N 1
ATOM 619 C CA . TRP A 1 87 ? -1.856 -3.514 -7.147 1.00 97.94 87 TRP A CA 1
ATOM 620 C C . TRP A 1 87 ? -3.187 -4.097 -7.629 1.00 97.94 87 TRP A C 1
ATOM 622 O O . TRP A 1 87 ? -3.512 -5.232 -7.302 1.00 97.94 87 TRP A O 1
ATOM 632 N N . ASP A 1 88 ? -3.951 -3.337 -8.411 1.00 96.19 88 ASP A N 1
ATOM 633 C CA . ASP A 1 88 ? -5.251 -3.713 -8.978 1.00 96.19 88 ASP A CA 1
ATOM 634 C C . ASP A 1 88 ? -5.148 -4.441 -10.329 1.00 96.19 88 ASP A C 1
ATOM 636 O O . ASP A 1 88 ? -6.165 -4.753 -10.949 1.00 96.19 88 ASP A O 1
ATOM 640 N N . ARG A 1 89 ? -3.930 -4.716 -10.799 1.00 96.19 89 ARG A N 1
ATOM 641 C CA . ARG A 1 89 ? -3.663 -5.375 -12.079 1.00 96.19 89 ARG A CA 1
ATOM 642 C C . ARG A 1 89 ? -2.366 -6.179 -12.030 1.00 96.19 89 ARG A C 1
ATOM 644 O O . ARG A 1 89 ? -1.494 -5.818 -11.239 1.00 96.19 89 ARG A O 1
ATOM 651 N N . PRO A 1 90 ? -2.202 -7.203 -12.889 1.00 98.00 90 PRO A N 1
ATOM 652 C CA . PRO A 1 90 ? -0.995 -8.021 -12.920 1.00 98.00 90 PRO A CA 1
ATOM 653 C C . PRO A 1 90 ? 0.283 -7.188 -13.067 1.00 98.00 90 PRO A C 1
ATOM 655 O O . PRO A 1 90 ? 0.333 -6.255 -13.871 1.00 98.00 90 PRO A O 1
ATOM 658 N N . ALA A 1 91 ? 1.313 -7.543 -12.300 1.00 97.19 91 ALA A N 1
ATOM 659 C CA . ALA A 1 91 ? 2.644 -6.963 -12.411 1.00 97.19 91 ALA A CA 1
ATOM 660 C C . ALA A 1 91 ? 3.262 -7.273 -13.783 1.00 97.19 91 ALA A C 1
ATOM 662 O O . ALA A 1 91 ? 2.999 -8.316 -14.385 1.00 97.19 91 ALA A O 1
ATOM 663 N N . GLU A 1 92 ? 4.115 -6.374 -14.265 1.00 95.12 92 GLU A N 1
ATOM 664 C CA . GLU A 1 92 ? 4.858 -6.564 -15.507 1.00 95.12 92 GLU A CA 1
ATOM 665 C C . GLU A 1 92 ? 6.283 -7.041 -15.206 1.00 95.12 92 GLU A C 1
ATOM 667 O O . GLU A 1 92 ?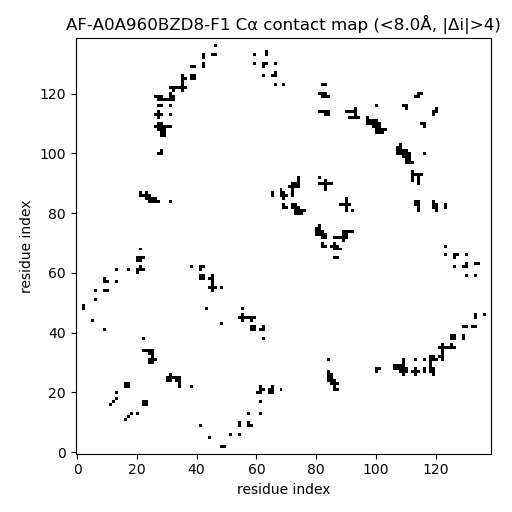 6.965 -6.497 -14.339 1.00 95.12 92 GLU A O 1
ATOM 672 N N . LEU A 1 93 ? 6.752 -8.072 -15.915 1.00 93.12 93 LEU A N 1
ATOM 673 C CA . LEU A 1 93 ? 8.128 -8.550 -15.789 1.00 93.12 93 LEU A CA 1
ATOM 674 C C . LEU A 1 93 ? 9.089 -7.594 -16.515 1.00 93.12 93 LEU A C 1
ATOM 676 O O . LEU A 1 93 ? 8.983 -7.451 -17.736 1.00 93.12 93 LEU A O 1
ATOM 680 N N . PRO A 1 94 ? 10.079 -6.995 -15.823 1.00 89.06 94 PRO A N 1
ATOM 681 C CA . PRO A 1 94 ? 11.087 -6.178 -16.475 1.00 89.06 94 PRO A CA 1
ATOM 682 C C . PRO A 1 94 ? 11.864 -6.999 -17.500 1.00 89.06 94 PRO A C 1
ATOM 684 O O . PRO A 1 94 ? 12.447 -8.037 -17.183 1.00 89.06 94 PRO A O 1
ATOM 687 N N . THR A 1 95 ? 11.908 -6.510 -18.736 1.00 84.81 95 THR A N 1
ATOM 688 C CA . THR A 1 95 ? 12.796 -7.058 -19.763 1.00 84.81 95 THR A CA 1
ATOM 689 C C . THR A 1 95 ? 14.184 -6.418 -19.657 1.00 84.81 95 THR A C 1
ATOM 691 O O . THR A 1 95 ? 14.374 -5.397 -18.995 1.00 84.81 95 THR A O 1
ATOM 694 N N . GLY A 1 96 ? 15.194 -7.014 -20.301 1.00 74.12 96 GLY A N 1
ATOM 695 C CA . GLY A 1 96 ? 16.562 -6.473 -20.295 1.00 74.12 96 GLY A CA 1
ATOM 696 C C . GLY A 1 96 ? 16.713 -5.111 -20.992 1.00 74.12 96 GLY A C 1
ATOM 697 O O . GLY A 1 96 ? 17.740 -4.456 -20.825 1.00 74.12 96 GLY A O 1
ATOM 698 N N . GLY A 1 97 ? 15.706 -4.684 -21.763 1.00 77.56 97 GLY A N 1
ATOM 699 C CA . GLY A 1 97 ? 15.674 -3.405 -22.469 1.00 77.56 97 GLY A CA 1
ATOM 700 C C . GLY A 1 97 ? 14.938 -2.298 -21.706 1.00 77.56 97 GLY A C 1
ATOM 701 O O . GLY A 1 97 ? 14.431 -2.491 -20.605 1.00 77.56 97 GLY A O 1
ATOM 702 N N . GLY A 1 98 ? 14.863 -1.118 -22.321 1.00 84.00 98 GLY A N 1
ATOM 703 C CA . GLY A 1 98 ? 14.156 0.039 -21.768 1.00 84.00 98 GLY A CA 1
ATOM 704 C C . GLY A 1 98 ? 15.031 0.952 -20.909 1.00 84.00 98 GLY A C 1
ATOM 705 O O . GLY A 1 98 ? 16.147 0.614 -20.514 1.00 84.00 98 GLY A O 1
ATOM 706 N N . GLN A 1 99 ? 14.528 2.161 -20.664 1.00 87.06 99 GLN A N 1
ATOM 707 C CA . GLN A 1 99 ? 15.263 3.154 -19.889 1.00 87.06 99 GLN A CA 1
ATOM 708 C C . GLN A 1 99 ? 15.230 2.792 -18.398 1.00 87.06 99 GLN A C 1
ATOM 710 O O . GLN A 1 99 ? 14.138 2.567 -17.871 1.00 87.06 99 GLN A O 1
ATOM 715 N N . PRO A 1 100 ? 16.386 2.733 -17.710 1.00 89.06 100 PRO A N 1
ATOM 716 C CA . PRO A 1 100 ? 16.408 2.586 -16.261 1.00 89.06 100 PRO A CA 1
ATOM 717 C C . PRO A 1 100 ? 15.944 3.881 -15.590 1.00 89.06 100 PRO A C 1
ATOM 719 O O . PRO A 1 100 ? 15.984 4.950 -16.208 1.00 89.06 100 PRO A O 1
ATOM 722 N N . ALA A 1 101 ? 15.571 3.784 -14.316 1.00 88.75 101 ALA A N 1
ATOM 723 C CA . ALA A 1 101 ? 15.308 4.935 -13.468 1.00 88.75 101 ALA A CA 1
ATOM 724 C C . ALA A 1 101 ? 16.498 5.903 -13.451 1.00 88.75 101 ALA A C 1
ATOM 726 O O . ALA A 1 101 ? 17.665 5.499 -13.518 1.00 88.75 101 ALA A O 1
ATOM 727 N N . ARG A 1 102 ? 16.200 7.201 -13.376 1.00 91.25 102 ARG A N 1
ATOM 728 C CA . ARG A 1 102 ? 17.204 8.271 -13.458 1.00 91.25 102 ARG A CA 1
ATOM 729 C C . ARG A 1 102 ? 16.896 9.377 -12.475 1.00 91.25 102 ARG A C 1
ATOM 731 O O . ARG A 1 102 ? 15.750 9.795 -12.337 1.00 91.25 102 ARG A O 1
ATOM 738 N N . PHE A 1 103 ? 17.947 9.896 -11.857 1.00 88.00 103 PHE A N 1
ATOM 739 C CA . PHE A 1 103 ? 17.862 11.101 -11.051 1.00 88.00 103 PHE A CA 1
ATOM 740 C C . PHE A 1 103 ? 17.926 12.336 -11.954 1.00 88.00 103 PHE A C 1
ATOM 742 O O . PHE A 1 103 ? 18.890 12.506 -12.702 1.00 88.00 103 PHE A O 1
ATOM 749 N N . ALA A 1 104 ? 16.913 13.196 -11.886 1.00 88.44 104 ALA A N 1
ATOM 750 C CA . ALA A 1 104 ? 16.912 14.489 -12.560 1.00 88.44 104 ALA A CA 1
ATOM 751 C C . ALA A 1 104 ? 16.057 15.489 -11.775 1.00 88.44 104 ALA A C 1
ATOM 753 O O . ALA A 1 104 ? 15.025 15.140 -11.211 1.00 88.44 104 ALA A O 1
ATOM 754 N N . GLY A 1 105 ? 16.501 16.747 -11.709 1.00 84.00 105 GLY A N 1
ATOM 755 C CA . GLY A 1 105 ? 15.713 17.819 -11.090 1.00 84.00 105 GLY A CA 1
ATOM 756 C C . GLY A 1 105 ? 15.361 17.610 -9.609 1.00 84.00 105 GLY A C 1
ATOM 757 O O . GLY A 1 105 ? 14.378 18.177 -9.148 1.00 84.00 105 GLY A O 1
ATOM 758 N N . GLY A 1 106 ? 16.131 16.805 -8.866 1.00 89.06 106 GLY A N 1
ATOM 759 C CA . GLY A 1 106 ? 15.875 16.529 -7.447 1.00 89.06 106 GLY A CA 1
ATOM 760 C C . GLY A 1 106 ? 14.918 15.365 -7.167 1.00 89.06 106 GLY A C 1
ATOM 761 O O . GLY A 1 106 ? 14.647 15.102 -6.000 1.00 89.06 106 GLY A O 1
ATOM 762 N N . ALA A 1 107 ? 14.444 14.666 -8.200 1.00 84.44 107 ALA A N 1
ATOM 763 C CA . ALA A 1 107 ? 13.564 13.507 -8.084 1.00 84.44 107 ALA A CA 1
ATOM 764 C C . ALA A 1 107 ? 14.131 12.301 -8.846 1.00 84.44 107 ALA A C 1
ATOM 766 O O . ALA A 1 107 ? 14.940 12.444 -9.772 1.00 84.44 107 ALA A O 1
ATOM 767 N N . VAL A 1 108 ? 13.696 11.100 -8.469 1.00 88.44 108 VAL A N 1
ATOM 768 C CA . VAL A 1 108 ? 13.951 9.882 -9.244 1.00 88.44 108 VAL A CA 1
ATOM 769 C C . VAL A 1 108 ? 12.767 9.631 -10.167 1.00 88.44 108 VAL A C 1
ATOM 771 O O . VAL A 1 108 ? 11.650 9.363 -9.722 1.00 88.44 108 VAL A O 1
ATOM 774 N N . HIS A 1 109 ? 13.023 9.676 -11.471 1.00 89.69 109 HIS A N 1
ATOM 775 C CA . HIS A 1 109 ? 12.077 9.233 -12.488 1.00 89.69 109 HIS A CA 1
ATOM 776 C C . HIS A 1 109 ? 12.149 7.718 -12.637 1.00 89.69 109 HIS A C 1
ATOM 778 O O . HIS A 1 109 ? 13.242 7.147 -12.604 1.00 89.69 109 HIS A O 1
ATOM 784 N N . GLY A 1 110 ? 10.991 7.083 -12.807 1.00 91.75 110 GLY A N 1
ATOM 785 C CA . GLY A 1 110 ? 10.902 5.631 -12.870 1.00 91.75 110 GLY A CA 1
ATOM 786 C C . GLY A 1 110 ? 11.522 5.007 -14.112 1.00 91.75 110 GLY A C 1
ATOM 787 O O . GLY A 1 110 ? 11.691 5.661 -15.144 1.00 91.75 110 GLY A O 1
ATOM 788 N N . SER A 1 111 ? 11.844 3.721 -13.997 1.00 93.19 111 SER A N 1
ATOM 789 C CA . SER A 1 111 ? 12.196 2.892 -15.148 1.00 93.19 111 SER A CA 1
ATOM 790 C C . SER A 1 111 ? 11.018 2.773 -16.120 1.00 93.19 111 SER A C 1
ATOM 792 O O . SER A 1 111 ? 9.861 2.957 -15.747 1.00 93.19 111 SER A O 1
ATOM 794 N N . ALA A 1 112 ? 11.310 2.398 -17.369 1.00 92.25 112 ALA A N 1
ATOM 795 C CA . ALA A 1 112 ? 10.284 2.101 -18.371 1.00 92.25 112 ALA A CA 1
ATOM 796 C C . ALA A 1 112 ? 9.300 1.010 -17.901 1.00 92.25 112 ALA A C 1
ATOM 798 O O . ALA A 1 112 ? 8.108 1.123 -18.158 1.00 92.25 112 ALA A O 1
ATOM 799 N N . VAL A 1 113 ? 9.805 0.003 -17.177 1.00 94.62 113 VAL A N 1
ATOM 800 C CA . VAL A 1 113 ? 9.001 -0.967 -16.419 1.00 94.62 113 VAL A CA 1
ATOM 801 C C . VAL A 1 113 ? 9.217 -0.679 -14.937 1.00 94.62 113 VAL A C 1
ATOM 803 O O . VAL A 1 113 ? 10.312 -0.908 -14.413 1.00 94.62 113 VAL A O 1
ATOM 806 N N . ALA A 1 114 ? 8.200 -0.130 -14.277 1.00 95.81 114 ALA A N 1
ATOM 807 C CA . ALA A 1 114 ? 8.297 0.398 -12.916 1.00 95.81 114 ALA A CA 1
ATOM 808 C C . ALA A 1 114 ? 8.641 -0.683 -11.880 1.00 95.81 114 ALA A C 1
ATOM 810 O O . ALA A 1 114 ? 9.294 -0.403 -10.882 1.00 95.81 114 ALA A O 1
ATOM 811 N N . GLU A 1 115 ? 8.270 -1.932 -12.139 1.00 95.56 115 GLU A N 1
ATOM 812 C CA . GLU A 1 115 ? 8.529 -3.105 -11.303 1.00 95.56 115 GLU A CA 1
ATOM 813 C C . GLU A 1 115 ? 10.030 -3.352 -11.087 1.00 95.56 115 GLU A C 1
ATOM 815 O O . GLU A 1 115 ? 10.419 -3.989 -10.108 1.00 95.56 115 GLU A O 1
ATOM 820 N N . ARG A 1 116 ? 10.890 -2.806 -11.958 1.00 94.94 116 ARG A N 1
ATOM 821 C CA . ARG A 1 116 ? 12.351 -2.822 -11.797 1.00 94.94 116 ARG A CA 1
ATOM 822 C C . ARG A 1 116 ? 12.840 -1.893 -10.682 1.00 94.94 116 ARG A C 1
ATOM 824 O O . ARG A 1 116 ? 13.947 -2.078 -10.177 1.00 94.94 116 ARG A O 1
ATOM 831 N N . ASP A 1 117 ? 12.055 -0.884 -10.324 1.00 95.88 117 ASP A N 1
ATOM 832 C CA . ASP A 1 117 ? 12.466 0.136 -9.371 1.00 95.88 117 ASP A CA 1
ATOM 833 C C . ASP A 1 117 ? 12.378 -0.397 -7.943 1.00 95.88 117 ASP A C 1
ATOM 835 O O . ASP A 1 117 ? 11.362 -0.944 -7.508 1.00 95.88 117 ASP A O 1
ATOM 839 N N . LEU A 1 118 ? 13.446 -0.180 -7.170 1.00 95.88 118 LEU A N 1
ATOM 840 C CA . LEU A 1 118 ? 13.498 -0.607 -5.772 1.00 95.88 118 LEU A CA 1
ATOM 841 C C . LEU A 1 118 ? 12.359 0.007 -4.945 1.00 95.88 118 LEU A C 1
ATOM 843 O O . LEU A 1 118 ? 11.834 -0.644 -4.049 1.00 95.88 118 LEU A O 1
ATOM 847 N N . SER A 1 119 ? 11.952 1.237 -5.258 1.00 97.69 119 SER A N 1
ATOM 848 C CA . SER A 1 119 ? 10.834 1.915 -4.600 1.00 97.69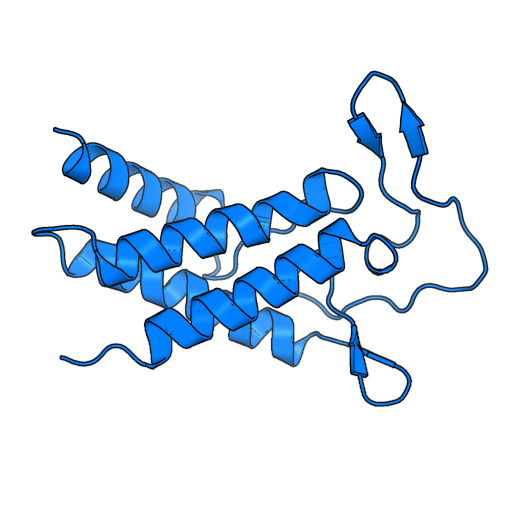 119 SER A CA 1
ATOM 849 C C . SER A 1 119 ? 9.521 1.142 -4.723 1.00 97.69 119 SER A C 1
ATOM 851 O O . SER A 1 119 ? 8.805 1.028 -3.730 1.00 97.69 119 SER A O 1
ATOM 853 N N . VAL A 1 120 ? 9.232 0.562 -5.893 1.00 98.00 120 VAL A N 1
ATOM 854 C CA . VAL A 1 120 ? 8.033 -0.255 -6.134 1.00 98.00 120 VAL A CA 1
ATOM 855 C C . VAL A 1 120 ? 8.074 -1.529 -5.296 1.00 98.00 120 VAL A C 1
ATOM 857 O O . VAL A 1 120 ? 7.108 -1.842 -4.600 1.00 98.00 120 VAL A O 1
ATOM 860 N N . GLN A 1 121 ? 9.213 -2.225 -5.281 1.00 97.94 121 GLN A N 1
ATOM 861 C CA . GLN A 1 121 ? 9.348 -3.451 -4.491 1.00 97.94 121 GLN A CA 1
ATOM 862 C C . GLN A 1 121 ? 9.285 -3.172 -2.982 1.00 97.94 121 GLN A C 1
ATOM 864 O O . GLN A 1 121 ? 8.579 -3.869 -2.254 1.00 97.94 121 GLN A O 1
ATOM 869 N N . LEU A 1 122 ? 9.957 -2.120 -2.502 1.00 98.31 122 LEU A N 1
ATOM 870 C CA . LEU A 1 122 ? 9.895 -1.710 -1.096 1.00 98.31 122 LEU A CA 1
ATOM 871 C C . LEU A 1 122 ? 8.469 -1.358 -0.668 1.00 98.31 122 LEU A C 1
ATOM 873 O O . LEU A 1 122 ? 8.044 -1.744 0.416 1.00 98.31 122 LEU A O 1
ATOM 877 N N . SER A 1 123 ? 7.722 -0.663 -1.522 1.00 98.44 123 SER A N 1
ATOM 878 C CA . SER A 1 123 ? 6.334 -0.275 -1.270 1.00 98.44 123 SER A CA 1
ATOM 879 C C . SER A 1 123 ? 5.424 -1.477 -1.021 1.00 98.44 123 SER A C 1
ATOM 881 O O . SER A 1 123 ? 4.669 -1.494 -0.048 1.00 98.44 123 SER A O 1
ATOM 883 N N . ALA A 1 124 ? 5.546 -2.519 -1.845 1.00 98.25 124 ALA A N 1
ATOM 884 C CA . ALA A 1 124 ? 4.765 -3.739 -1.683 1.00 98.25 124 ALA A CA 1
ATOM 885 C C . ALA A 1 124 ? 5.184 -4.553 -0.448 1.00 98.25 124 ALA A C 1
ATOM 887 O O . ALA A 1 124 ? 4.326 -5.046 0.281 1.00 98.25 124 ALA A O 1
ATOM 888 N N . TRP A 1 125 ? 6.481 -4.641 -0.140 1.00 98.31 125 TRP A N 1
ATOM 889 C CA . TRP A 1 125 ? 6.930 -5.287 1.099 1.00 98.31 125 TRP A CA 1
ATOM 890 C C . TRP A 1 125 ? 6.468 -4.533 2.350 1.00 98.31 125 TRP A C 1
ATOM 892 O O . TRP A 1 125 ? 6.009 -5.155 3.306 1.00 98.31 125 TRP A O 1
ATOM 902 N N . MET A 1 126 ? 6.490 -3.197 2.328 1.00 98.62 126 MET A N 1
ATOM 903 C CA . MET A 1 126 ? 5.901 -2.380 3.394 1.00 98.62 126 MET A CA 1
ATOM 904 C C . MET A 1 126 ? 4.406 -2.662 3.571 1.00 98.62 126 MET A C 1
ATOM 906 O O . MET A 1 126 ? 3.930 -2.690 4.705 1.00 98.62 126 MET A O 1
ATOM 910 N N . LEU A 1 127 ? 3.671 -2.885 2.477 1.00 98.75 127 LEU A N 1
ATOM 911 C CA . LEU A 1 127 ? 2.262 -3.268 2.521 1.00 98.75 127 LEU A CA 1
ATOM 912 C C . LEU A 1 127 ? 2.058 -4.654 3.149 1.00 98.75 127 LEU A C 1
ATOM 914 O O . LEU A 1 127 ? 1.168 -4.791 3.983 1.00 98.75 127 LEU A O 1
ATOM 918 N N . MET A 1 128 ? 2.866 -5.658 2.790 1.00 98.62 128 MET A N 1
ATOM 919 C CA . MET A 1 128 ? 2.763 -7.004 3.378 1.00 98.62 128 MET A CA 1
ATOM 920 C C . MET A 1 128 ? 2.978 -6.968 4.895 1.00 98.62 128 MET A C 1
ATOM 922 O O . MET A 1 128 ? 2.184 -7.524 5.654 1.00 98.62 128 MET A O 1
ATOM 926 N N . GLU A 1 129 ? 4.000 -6.241 5.350 1.00 98.56 129 GLU A N 1
ATOM 927 C CA . GLU A 1 129 ? 4.260 -6.035 6.778 1.00 98.56 129 GLU A CA 1
ATOM 928 C C . GLU A 1 129 ? 3.114 -5.268 7.454 1.00 98.56 129 GLU A C 1
ATOM 930 O O . GLU A 1 129 ? 2.633 -5.659 8.519 1.00 98.56 129 GLU A O 1
ATOM 935 N N . ALA A 1 130 ? 2.606 -4.206 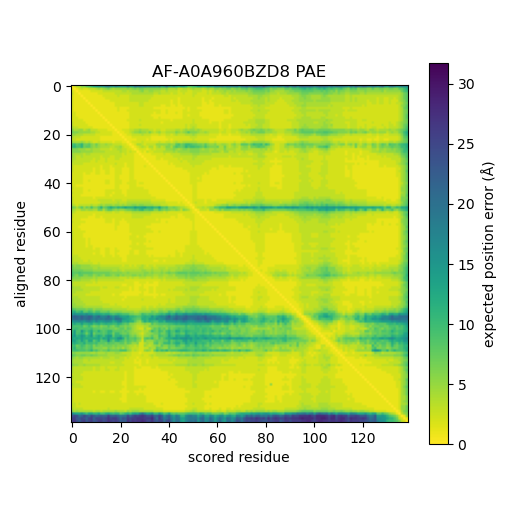6.821 1.00 98.62 130 ALA A N 1
ATOM 936 C CA . ALA A 1 130 ? 1.461 -3.451 7.325 1.00 98.62 130 ALA A CA 1
ATOM 937 C C . ALA A 1 130 ? 0.219 -4.347 7.491 1.00 98.62 130 ALA A C 1
ATOM 939 O O . ALA A 1 130 ? -0.410 -4.327 8.553 1.00 98.62 130 ALA A O 1
ATOM 940 N N . ALA A 1 131 ? -0.085 -5.178 6.492 1.00 98.56 131 ALA A N 1
ATOM 941 C CA . ALA A 1 131 ? -1.174 -6.150 6.518 1.00 98.56 131 ALA A CA 1
ATOM 942 C C . ALA A 1 131 ? -0.986 -7.204 7.613 1.00 98.56 131 ALA A C 1
ATOM 944 O O . ALA A 1 131 ? -1.942 -7.544 8.314 1.00 98.56 131 ALA A O 1
ATOM 945 N N . HIS A 1 132 ? 0.243 -7.667 7.841 1.00 98.12 132 HIS A N 1
ATOM 946 C CA . HIS A 1 132 ? 0.546 -8.532 8.976 1.00 98.12 132 HIS A CA 1
ATOM 947 C C . HIS A 1 132 ? 0.196 -7.848 10.309 1.00 98.12 132 HIS A C 1
ATOM 949 O O . HIS A 1 132 ? -0.527 -8.417 11.126 1.00 98.12 132 HIS A O 1
ATOM 955 N N . THR A 1 133 ? 0.598 -6.587 10.507 1.00 97.94 133 THR A N 1
ATOM 956 C CA . THR A 1 133 ? 0.327 -5.884 11.777 1.00 97.94 133 THR A CA 1
ATOM 957 C C . THR A 1 133 ? -1.157 -5.682 12.083 1.00 97.94 133 THR A C 1
ATOM 959 O O . THR A 1 133 ? -1.519 -5.579 13.254 1.00 97.94 133 THR A O 1
ATOM 962 N N . VAL A 1 134 ? -2.016 -5.596 11.062 1.00 97.31 134 VAL A N 1
ATOM 963 C CA . VAL A 1 134 ? -3.467 -5.446 11.250 1.00 97.31 134 VAL A CA 1
ATOM 964 C C . VAL A 1 134 ? -4.199 -6.784 11.189 1.00 97.31 134 VAL A C 1
ATOM 966 O O . VAL A 1 134 ? -5.245 -6.921 11.797 1.00 97.31 134 VAL A O 1
ATOM 969 N N . SER A 1 135 ? -3.682 -7.821 10.535 1.00 93.00 135 SER A N 1
ATOM 970 C CA . SER A 1 135 ? -4.317 -9.152 10.574 1.00 93.00 135 SER A CA 1
ATOM 971 C C . SER A 1 135 ? -4.171 -9.822 11.942 1.00 93.00 135 SER A C 1
ATOM 973 O O . SER A 1 135 ? -5.073 -10.537 12.373 1.00 93.00 135 SER A O 1
ATOM 975 N N . VAL A 1 136 ? -3.082 -9.528 12.657 1.00 82.50 136 VAL A N 1
ATOM 976 C CA . VAL A 1 136 ? -2.752 -10.120 13.962 1.00 82.50 136 VAL A CA 1
ATOM 977 C C . VAL A 1 136 ? -3.350 -9.332 15.141 1.00 82.50 136 VAL A C 1
ATOM 979 O O . VAL A 1 136 ? -2.981 -9.585 16.284 1.00 82.50 136 VAL A O 1
ATOM 982 N N . SER A 1 137 ? -4.275 -8.385 14.917 1.00 59.03 137 SER A N 1
ATOM 983 C CA . SER A 1 137 ? -4.862 -7.565 15.992 1.00 59.03 137 SER A CA 1
ATOM 984 C C . SER A 1 137 ? -5.423 -8.428 17.133 1.00 59.03 137 SER A C 1
ATOM 986 O O . SER A 1 137 ? -6.518 -8.980 17.043 1.00 59.03 137 SER A O 1
ATOM 988 N N . ARG A 1 138 ? -4.639 -8.527 18.215 1.00 55.12 138 ARG A N 1
ATOM 989 C CA . ARG A 1 138 ? -5.054 -9.032 19.522 1.00 55.12 138 ARG A CA 1
ATOM 990 C C . ARG A 1 138 ? -6.116 -8.072 20.059 1.00 55.12 138 ARG A C 1
ATOM 992 O O . ARG A 1 138 ? -5.899 -6.860 20.004 1.00 55.12 138 ARG A O 1
ATOM 999 N N . GLY A 1 139 ? -7.249 -8.637 20.479 1.00 45.53 139 GLY A N 1
ATOM 1000 C CA . GLY A 1 139 ? -8.351 -7.910 21.115 1.00 45.53 139 GLY A CA 1
ATOM 1001 C C . GLY A 1 139 ? -7.923 -7.118 22.339 1.00 45.53 139 GLY A C 1
ATOM 1002 O O . GLY A 1 139 ? -6.876 -7.465 22.937 1.00 45.53 139 GLY A O 1
#